Protein AF-A0A438FP33-F1 (afdb_monomer_lite)

Organism: Vitis vinifera (NCBI:txid29760)

Sequence (122 aa):
MEAGETANSDLLGILMESNFREIQEHQNNTKIGMSAKDVIDECKLFYLAGQETTSVLLLWTMVLLSQHTDWQARAREEVTMIFHEVLRLYPPVTVLTRMVSKDTQVGDMYFPAGVQSLCPPS

pLDDT: mean 79.12, std 14.33, range [34.12, 94.75]

Secondary structure (DSSP, 8-state):
------SS-SHHHHHHHHHHHHHHH-TT-TTSPPPHHHHHHHHHHHHHHHHHHHHHHHHHHHHHHHH-HHHHHHHHHHHHHHHHHHHHHS-S-S-EEEE--S-EEETTEEE-TTPEEEE---

Structure (mmCIF, N/CA/C/O backbone):
data_AF-A0A438FP33-F1
#
_entry.id   AF-A0A438FP33-F1
#
loop_
_atom_site.group_PDB
_atom_site.id
_atom_site.type_symbol
_atom_site.label_atom_id
_atom_site.label_alt_id
_atom_site.label_comp_id
_atom_site.label_asym_id
_atom_site.label_entity_id
_atom_site.label_seq_id
_atom_site.pdbx_PDB_ins_code
_atom_site.Cartn_x
_atom_site.Cartn_y
_atom_site.Cartn_z
_atom_site.occupancy
_atom_site.B_iso_or_equiv
_atom_site.auth_seq_id
_atom_site.auth_comp_id
_atom_site.auth_asym_id
_atom_site.auth_atom_id
_atom_site.pdbx_PDB_model_num
ATOM 1 N N . MET A 1 1 ? 19.440 -20.694 24.720 1.00 34.12 1 MET A N 1
ATOM 2 C CA . MET A 1 1 ? 18.659 -19.834 23.811 1.00 34.12 1 MET A CA 1
ATOM 3 C C . MET A 1 1 ? 17.308 -19.666 24.462 1.00 34.12 1 MET A C 1
ATOM 5 O O . MET A 1 1 ? 16.634 -20.662 24.687 1.00 34.12 1 MET A O 1
ATOM 9 N N . GLU A 1 2 ? 17.059 -18.453 24.939 1.00 36.34 2 GLU A N 1
ATOM 10 C CA . GLU A 1 2 ? 15.977 -18.094 25.854 1.00 36.34 2 GLU A CA 1
ATOM 11 C C . GLU A 1 2 ? 14.599 -18.247 25.213 1.00 36.34 2 GLU A C 1
ATOM 13 O O . GLU A 1 2 ? 14.405 -18.001 24.022 1.00 36.34 2 GLU A O 1
ATOM 18 N N . ALA A 1 3 ? 13.649 -18.689 26.031 1.00 36.62 3 ALA A N 1
ATOM 19 C CA . ALA A 1 3 ? 12.257 -18.821 25.664 1.00 36.62 3 ALA A CA 1
ATOM 20 C C . ALA A 1 3 ? 11.558 -17.458 25.785 1.00 36.62 3 ALA A C 1
ATOM 22 O O . ALA A 1 3 ? 11.384 -16.949 26.883 1.00 36.62 3 ALA A O 1
ATOM 23 N N . GLY A 1 4 ? 11.135 -16.913 24.643 1.00 44.38 4 GLY A N 1
ATOM 24 C CA . GLY A 1 4 ? 9.855 -16.216 24.484 1.00 44.38 4 GLY A CA 1
ATOM 25 C C . GLY A 1 4 ? 9.545 -15.017 25.387 1.00 44.38 4 GLY A C 1
ATOM 26 O O . GLY A 1 4 ? 8.551 -15.052 26.103 1.00 44.38 4 GLY A O 1
ATOM 27 N N . GLU A 1 5 ? 10.275 -13.911 25.250 1.00 47.97 5 GLU A N 1
ATOM 28 C CA . GLU A 1 5 ? 9.799 -12.582 25.664 1.00 47.97 5 GLU A CA 1
ATOM 29 C C . GLU A 1 5 ? 9.075 -11.894 24.495 1.00 47.97 5 GLU A C 1
ATOM 31 O O . GLU A 1 5 ? 9.677 -11.174 23.706 1.00 47.97 5 GLU A O 1
ATOM 36 N N . THR A 1 6 ? 7.771 -12.136 24.336 1.00 49.47 6 THR 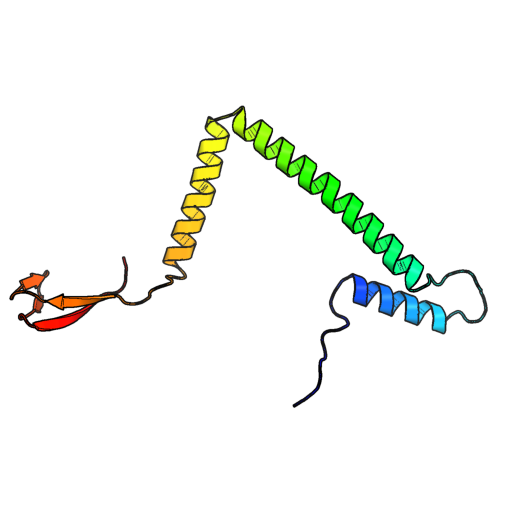A N 1
ATOM 37 C CA . THR A 1 6 ? 6.917 -11.355 23.404 1.00 49.47 6 THR A CA 1
ATOM 38 C C . THR A 1 6 ? 5.511 -11.080 23.948 1.00 49.47 6 THR A C 1
ATOM 40 O O . THR A 1 6 ? 4.620 -10.717 23.190 1.00 49.47 6 THR A O 1
ATOM 43 N N . ALA A 1 7 ? 5.276 -11.225 25.254 1.00 51.88 7 ALA A N 1
ATOM 44 C CA . ALA A 1 7 ? 3.908 -11.192 25.776 1.00 51.88 7 ALA A CA 1
ATOM 45 C C . ALA A 1 7 ? 3.358 -9.797 26.145 1.00 51.88 7 ALA A C 1
ATOM 47 O O . ALA A 1 7 ? 2.156 -9.693 26.340 1.00 51.88 7 ALA A O 1
ATOM 48 N N . ASN A 1 8 ? 4.178 -8.736 26.230 1.00 55.75 8 ASN A N 1
ATOM 49 C CA . ASN A 1 8 ? 3.781 -7.505 26.944 1.00 55.75 8 ASN A CA 1
ATOM 50 C C . ASN A 1 8 ? 4.105 -6.163 26.237 1.00 55.75 8 ASN A C 1
ATOM 52 O O . ASN A 1 8 ? 4.346 -5.169 26.919 1.00 55.75 8 ASN A O 1
ATOM 56 N N . SER A 1 9 ? 4.146 -6.084 24.900 1.00 63.34 9 SER A N 1
ATOM 57 C CA . SER A 1 9 ? 4.423 -4.803 24.204 1.00 63.34 9 SER A CA 1
ATOM 58 C C . SER A 1 9 ? 3.234 -4.177 23.474 1.00 63.34 9 SER A C 1
ATOM 60 O O . SER A 1 9 ? 3.328 -3.018 23.067 1.00 63.34 9 SER A O 1
ATOM 62 N N . ASP A 1 10 ? 2.126 -4.898 23.294 1.00 78.31 10 ASP A N 1
ATOM 63 C CA . ASP A 1 10 ? 0.927 -4.329 22.684 1.00 78.31 10 ASP A CA 1
ATOM 64 C C . ASP A 1 10 ? 0.050 -3.600 23.717 1.00 78.31 10 ASP A C 1
ATOM 66 O O . ASP A 1 10 ? 0.205 -3.740 24.934 1.00 78.31 10 ASP A O 1
ATOM 70 N N . LEU A 1 11 ? -0.860 -2.758 23.219 1.00 72.38 11 LEU A N 1
ATOM 71 C CA . LEU A 1 11 ? -1.725 -1.919 24.053 1.00 72.38 11 LEU A CA 1
ATOM 72 C C . LEU A 1 11 ? -2.535 -2.752 25.058 1.00 72.38 11 LEU A C 1
ATOM 74 O O . LEU A 1 11 ? -2.789 -2.293 26.168 1.00 72.38 11 LEU A O 1
ATOM 78 N N . LEU A 1 12 ? -2.912 -3.974 24.674 1.00 72.00 12 LEU A N 1
ATOM 79 C CA . LEU A 1 12 ? -3.662 -4.895 25.514 1.00 72.00 12 LEU A CA 1
ATOM 80 C C . LEU A 1 12 ? -2.792 -5.475 26.632 1.00 72.00 12 LEU A C 1
ATOM 82 O O . LEU A 1 12 ? -3.227 -5.491 27.780 1.00 72.00 12 LEU A O 1
ATOM 86 N N . GLY A 1 13 ? -1.559 -5.877 26.324 1.00 71.94 13 GLY A N 1
ATOM 87 C CA . GLY A 1 13 ? -0.571 -6.321 27.302 1.00 71.94 13 GLY A CA 1
ATOM 88 C C . GLY A 1 13 ? -0.264 -5.234 28.330 1.00 71.94 13 GLY A C 1
ATOM 89 O O . GLY A 1 13 ? -0.261 -5.508 29.527 1.00 71.94 13 GLY A O 1
ATOM 90 N N . ILE A 1 14 ? -0.122 -3.979 27.887 1.00 80.00 14 ILE A N 1
ATOM 91 C CA . ILE A 1 14 ? 0.058 -2.824 28.783 1.00 80.00 14 ILE A CA 1
ATOM 92 C C . ILE A 1 14 ? -1.181 -2.620 29.671 1.00 80.00 14 ILE A C 1
ATOM 94 O O . ILE A 1 14 ? -1.041 -2.419 30.876 1.00 80.00 14 ILE A O 1
ATOM 98 N N . LEU A 1 15 ? -2.391 -2.706 29.107 1.00 74.00 15 LEU A N 1
ATOM 99 C CA . LEU A 1 15 ? -3.640 -2.520 29.855 1.00 74.00 15 LEU A CA 1
ATOM 100 C C . LEU A 1 15 ? -3.859 -3.629 30.898 1.00 74.00 15 LEU A C 1
ATOM 102 O O . LEU A 1 15 ? -4.274 -3.349 32.022 1.00 74.00 15 LEU A O 1
ATOM 106 N N . MET A 1 16 ? -3.552 -4.881 30.543 1.00 72.50 16 MET A N 1
ATOM 107 C CA . MET A 1 16 ? -3.617 -6.029 31.449 1.00 72.50 16 MET A CA 1
ATOM 108 C C . MET A 1 16 ? -2.600 -5.910 32.582 1.00 72.50 16 MET A C 1
ATOM 110 O O . MET A 1 16 ? -2.966 -6.127 33.733 1.00 72.50 16 MET A O 1
ATOM 114 N N . GLU A 1 17 ? -1.362 -5.522 32.276 1.00 77.88 17 GLU A N 1
ATOM 115 C CA . GLU A 1 17 ? -0.302 -5.323 33.268 1.00 77.88 17 GLU A CA 1
ATOM 116 C C . GLU A 1 17 ? -0.656 -4.193 34.249 1.00 77.88 17 GLU A C 1
ATOM 118 O O . GLU A 1 17 ? -0.554 -4.364 35.464 1.00 77.88 17 GLU A O 1
ATOM 123 N N . SER A 1 18 ? -1.147 -3.055 33.747 1.00 70.38 18 SER A N 1
ATOM 124 C CA . SER A 1 18 ? -1.607 -1.940 34.585 1.00 70.38 18 SER A CA 1
ATOM 125 C C . SER A 1 18 ? -2.768 -2.339 35.498 1.00 70.38 18 SER A C 1
ATOM 127 O O . SER A 1 18 ? -2.726 -2.056 36.693 1.00 70.38 18 SER A O 1
ATOM 129 N N . ASN A 1 19 ? -3.760 -3.054 34.967 1.00 70.94 19 ASN A N 1
ATOM 130 C CA . ASN A 1 19 ? -4.922 -3.514 35.725 1.00 70.94 19 ASN A CA 1
ATOM 131 C C . ASN A 1 19 ? -4.532 -4.575 36.781 1.00 70.94 19 ASN A C 1
ATOM 133 O O . ASN A 1 19 ? -5.028 -4.556 37.906 1.00 70.94 19 ASN A O 1
ATOM 137 N N . PHE A 1 20 ? -3.570 -5.459 36.477 1.00 71.38 20 PHE A N 1
ATOM 138 C CA . PHE A 1 20 ? -3.051 -6.442 37.439 1.00 71.38 20 PHE A CA 1
ATOM 139 C C . PHE A 1 20 ? -2.283 -5.780 38.594 1.00 71.38 20 PHE A C 1
ATOM 141 O O . PHE A 1 20 ? -2.423 -6.194 39.749 1.00 71.38 20 PHE A O 1
ATOM 148 N N . ARG A 1 21 ? -1.507 -4.726 38.302 1.00 68.44 21 ARG A N 1
ATOM 149 C CA . ARG A 1 21 ? -0.801 -3.917 39.312 1.00 68.44 21 ARG A CA 1
ATOM 150 C C . ARG A 1 21 ? -1.774 -3.142 40.205 1.00 68.44 21 ARG A C 1
ATOM 152 O O . ARG A 1 21 ? -1.597 -3.129 41.421 1.00 68.44 21 ARG A O 1
ATOM 159 N N . GLU A 1 22 ? -2.845 -2.594 39.634 1.00 70.12 22 GLU A N 1
ATOM 160 C CA . GLU A 1 22 ? -3.881 -1.851 40.366 1.00 70.12 22 GLU A CA 1
ATOM 161 C C . GLU A 1 22 ? -4.686 -2.749 41.332 1.00 70.12 22 GLU A C 1
ATOM 163 O O . GLU A 1 22 ? -5.020 -2.337 42.446 1.00 70.12 22 GLU A O 1
ATOM 168 N N . ILE A 1 23 ? -4.912 -4.020 40.967 1.00 66.06 23 ILE A N 1
ATOM 169 C CA . ILE A 1 23 ? -5.543 -5.032 41.837 1.00 66.06 23 ILE A CA 1
ATOM 170 C C . ILE A 1 23 ? -4.660 -5.393 43.047 1.00 66.06 23 ILE A C 1
ATOM 172 O O . ILE A 1 23 ? -5.189 -5.672 44.126 1.00 66.06 23 ILE A O 1
ATOM 176 N N . GLN A 1 24 ? -3.329 -5.391 42.901 1.00 63.50 24 GLN A N 1
ATOM 177 C CA . GLN A 1 24 ? -2.409 -5.708 44.004 1.00 63.50 24 GLN A CA 1
ATOM 178 C C . GLN A 1 24 ? -2.251 -4.560 45.011 1.00 63.50 24 GLN A C 1
ATOM 180 O O . GLN A 1 24 ? -2.119 -4.823 46.207 1.00 63.50 24 GLN A O 1
ATOM 185 N N . GLU A 1 25 ? -2.288 -3.303 44.561 1.00 64.25 25 GLU A N 1
ATOM 186 C CA . GLU A 1 25 ? -2.073 -2.129 45.424 1.00 64.25 25 GLU A CA 1
ATOM 187 C C . GLU A 1 25 ? -3.307 -1.750 46.272 1.00 64.25 25 GLU A C 1
ATOM 189 O O . GLU A 1 25 ? -3.162 -1.169 47.350 1.00 64.25 25 GLU A O 1
ATOM 194 N N . HIS A 1 26 ? -4.522 -2.139 45.864 1.00 59.59 26 HIS A N 1
ATOM 195 C CA . HIS A 1 26 ? -5.775 -1.763 46.534 1.00 59.59 26 HIS A CA 1
ATOM 196 C C . HIS A 1 26 ? -6.533 -2.948 47.166 1.00 59.59 26 HIS A C 1
ATOM 198 O O . HIS A 1 26 ? -7.705 -3.186 46.882 1.00 59.59 26 HIS A O 1
ATOM 204 N N . GLN A 1 27 ? -5.918 -3.650 48.124 1.00 56.25 27 GLN A N 1
ATOM 205 C CA . GLN A 1 27 ? -6.567 -4.747 48.874 1.00 56.25 27 GLN A CA 1
ATOM 206 C C . GLN A 1 27 ? -7.789 -4.337 49.739 1.00 56.25 27 GLN A C 1
ATOM 208 O O . GLN A 1 27 ? -8.479 -5.216 50.248 1.00 56.25 27 GLN A O 1
ATOM 213 N N . ASN A 1 28 ? -8.103 -3.039 49.894 1.00 54.62 28 ASN A N 1
ATOM 214 C CA . ASN A 1 28 ? -9.156 -2.546 50.806 1.00 54.62 28 ASN A CA 1
ATOM 215 C C . ASN A 1 28 ? -10.329 -1.782 50.155 1.00 54.62 28 ASN A C 1
ATOM 217 O O . ASN A 1 28 ? -11.186 -1.283 50.879 1.00 54.62 28 ASN A O 1
ATOM 221 N N . ASN A 1 29 ? -10.424 -1.702 48.823 1.00 54.44 29 ASN A N 1
ATOM 222 C C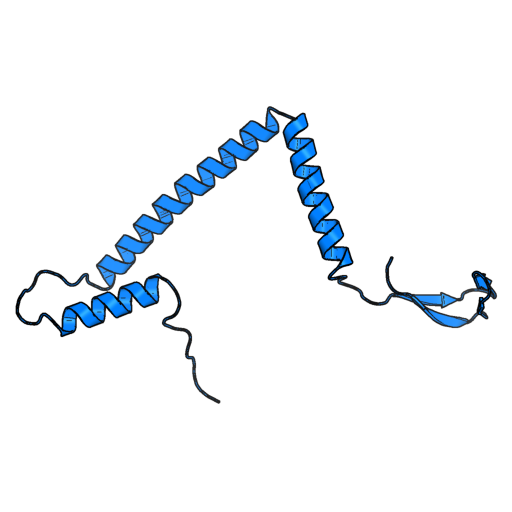A . ASN A 1 29 ? -11.621 -1.177 48.148 1.00 54.44 29 ASN A CA 1
ATOM 223 C C . ASN A 1 29 ? -11.983 -2.092 46.974 1.00 54.44 29 ASN A C 1
ATOM 225 O O . ASN A 1 29 ? -11.420 -2.004 45.888 1.00 54.44 29 ASN A O 1
ATOM 229 N N . THR A 1 30 ? -12.933 -2.992 47.212 1.00 52.16 30 THR A N 1
ATOM 230 C CA . THR A 1 30 ? -13.342 -4.126 46.364 1.00 52.16 30 THR A CA 1
ATOM 231 C C . THR A 1 30 ? -14.040 -3.747 45.046 1.00 52.16 30 THR A C 1
ATOM 233 O O . THR A 1 30 ? -14.945 -4.453 44.606 1.00 52.16 30 THR A O 1
ATOM 236 N N . LYS A 1 31 ? -13.677 -2.632 44.396 1.00 54.97 31 LYS A N 1
ATOM 237 C CA . LYS A 1 31 ? -14.475 -2.093 43.282 1.00 54.97 31 LYS A CA 1
ATOM 238 C C . LYS A 1 31 ? -13.724 -1.475 42.098 1.00 54.97 31 LYS A C 1
ATOM 240 O O . LYS A 1 31 ? -14.364 -0.748 41.347 1.00 54.97 31 LYS A O 1
ATOM 245 N N . ILE A 1 32 ? -12.420 -1.713 41.927 1.00 58.62 32 ILE A N 1
ATOM 246 C CA . ILE A 1 32 ? -11.647 -0.993 40.890 1.00 58.62 32 ILE A CA 1
ATOM 247 C C . ILE A 1 32 ? -10.995 -1.902 39.826 1.00 58.62 32 ILE A C 1
ATOM 249 O O . ILE A 1 32 ? -10.887 -1.479 38.684 1.00 58.62 32 ILE A O 1
ATOM 253 N N . GLY A 1 33 ? -10.655 -3.163 40.116 1.00 58.91 33 GLY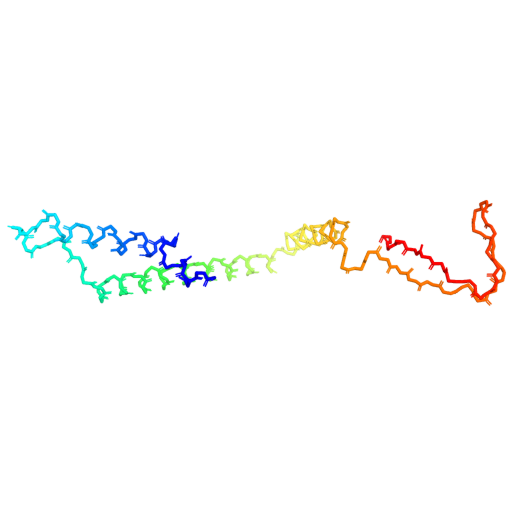 A N 1
ATOM 254 C CA . GLY A 1 33 ? -10.033 -4.044 39.113 1.00 58.91 33 GLY A CA 1
ATOM 255 C C . GLY A 1 33 ? -11.024 -4.712 38.152 1.00 58.91 33 GLY 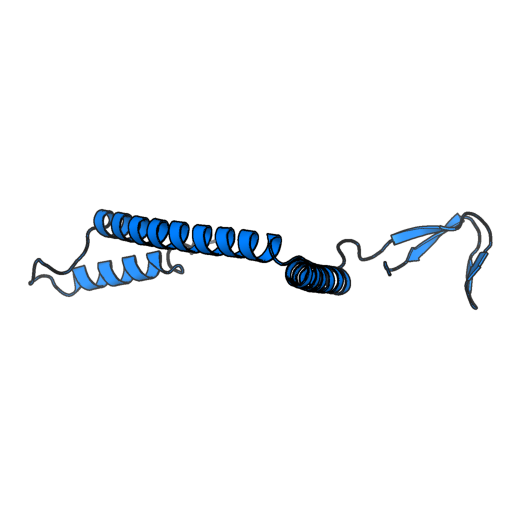A C 1
ATOM 256 O O . GLY A 1 33 ? -11.972 -5.353 38.608 1.00 58.91 33 GLY A O 1
ATOM 257 N N . MET A 1 34 ? -10.783 -4.621 36.838 1.00 64.50 34 MET A N 1
ATOM 258 C CA . MET A 1 34 ? -11.534 -5.380 35.820 1.00 64.50 34 MET A CA 1
ATOM 259 C C . MET A 1 34 ? -11.007 -6.820 35.733 1.00 64.50 34 MET A C 1
ATOM 261 O O . MET A 1 34 ? -9.794 -7.034 35.684 1.00 64.50 34 MET A O 1
ATOM 265 N N . SER A 1 35 ? -11.896 -7.816 35.669 1.00 72.12 35 SER A N 1
ATOM 266 C CA . SER A 1 35 ? -11.509 -9.216 35.441 1.00 72.12 35 SER A CA 1
ATOM 267 C C . SER A 1 35 ? -10.865 -9.384 34.062 1.00 72.12 35 SER A C 1
ATOM 269 O O . SER A 1 35 ? -11.200 -8.666 33.125 1.00 72.12 35 SER A O 1
ATOM 271 N N . ALA A 1 36 ? -10.009 -10.396 33.881 1.00 72.81 36 ALA A N 1
ATOM 272 C CA . ALA A 1 36 ? -9.460 -10.737 32.563 1.00 72.81 36 ALA A CA 1
ATOM 273 C C . ALA A 1 36 ? -10.559 -10.936 31.500 1.00 72.81 36 ALA A C 1
ATOM 275 O O . ALA A 1 36 ? -10.361 -10.631 30.327 1.00 72.81 36 ALA A O 1
ATOM 276 N N . LYS A 1 37 ? -11.743 -11.407 31.913 1.00 73.12 37 LYS A N 1
ATOM 277 C CA . LYS A 1 37 ? -12.905 -11.534 31.029 1.00 73.12 37 LYS A CA 1
ATOM 278 C C . LYS A 1 37 ? -13.496 -10.177 30.631 1.00 73.12 37 LYS A C 1
ATOM 280 O O . LYS A 1 37 ? -13.818 -9.999 29.463 1.00 73.12 37 LYS A O 1
ATOM 285 N N . ASP A 1 38 ? -13.570 -9.237 31.570 1.00 77.00 38 ASP A N 1
ATOM 286 C CA . ASP A 1 38 ? 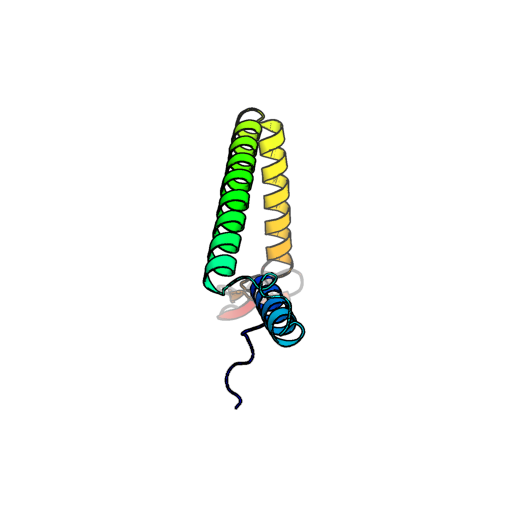-14.061 -7.878 31.318 1.00 77.00 38 ASP A CA 1
ATOM 287 C C . ASP A 1 38 ? -13.110 -7.136 30.366 1.00 77.00 38 ASP A C 1
ATOM 289 O O . ASP A 1 38 ? -13.559 -6.511 29.413 1.00 77.00 38 ASP A O 1
ATOM 293 N N . VAL A 1 39 ? -11.790 -7.301 30.539 1.00 73.81 39 VAL A N 1
ATOM 294 C CA . VAL A 1 39 ? -10.783 -6.737 29.620 1.00 73.81 39 VAL A CA 1
ATOM 295 C C . VAL A 1 39 ? -10.938 -7.297 28.203 1.00 73.81 39 VAL A C 1
ATOM 297 O O . VAL A 1 39 ? -10.902 -6.547 27.230 1.00 73.81 39 VAL A O 1
ATOM 300 N N . ILE A 1 40 ? -11.145 -8.611 28.066 1.00 79.38 40 ILE A N 1
ATOM 301 C CA . ILE A 1 40 ? -11.384 -9.240 26.758 1.00 79.38 40 ILE A CA 1
ATOM 302 C C . ILE A 1 40 ? -12.646 -8.670 26.098 1.00 79.38 40 ILE A C 1
ATOM 304 O O . ILE A 1 40 ? -12.657 -8.449 24.885 1.00 79.38 40 ILE A O 1
ATOM 308 N N . ASP A 1 41 ? -13.709 -8.453 26.867 1.00 77.56 41 ASP A N 1
ATOM 309 C CA . ASP A 1 41 ? -14.975 -7.959 26.333 1.00 77.56 41 ASP A CA 1
ATOM 310 C C . ASP A 1 41 ? -14.904 -6.464 25.960 1.00 77.56 41 ASP A C 1
ATOM 312 O O . ASP A 1 41 ? -15.400 -6.091 24.895 1.00 77.56 41 ASP A O 1
ATOM 316 N N . GLU A 1 42 ? -14.172 -5.642 26.718 1.00 73.94 42 GLU A N 1
ATOM 317 C CA . GLU A 1 42 ? -13.828 -4.263 26.335 1.00 73.94 42 GLU A CA 1
ATOM 318 C C . GLU A 1 42 ? -12.996 -4.222 25.041 1.00 73.94 42 GLU A C 1
ATOM 320 O O . GLU A 1 42 ? -13.297 -3.468 24.114 1.00 73.94 42 GLU A O 1
ATOM 325 N N . CYS A 1 43 ? -11.993 -5.094 24.892 1.00 75.56 43 CYS A N 1
ATOM 326 C CA . CYS A 1 43 ? -11.204 -5.163 23.658 1.00 75.56 43 CYS A CA 1
ATOM 327 C C . CYS A 1 43 ? -12.024 -5.574 22.435 1.00 75.56 43 CYS A C 1
ATOM 329 O O . CYS A 1 43 ? -11.814 -5.031 21.349 1.00 75.56 43 CYS A O 1
ATOM 331 N N . LYS A 1 44 ? -12.977 -6.500 22.588 1.00 73.94 44 LYS A N 1
ATOM 332 C CA . LYS A 1 44 ? -13.913 -6.842 21.507 1.00 73.94 44 LYS A CA 1
ATOM 333 C C . LYS A 1 44 ? -14.781 -5.650 21.128 1.00 73.94 44 LYS A C 1
ATOM 335 O O . LYS A 1 44 ? -15.007 -5.435 19.940 1.00 73.94 44 LYS A O 1
ATOM 340 N N . LEU A 1 45 ? -15.246 -4.879 22.110 1.00 79.44 45 LEU A N 1
ATOM 341 C CA . LEU A 1 45 ? -16.044 -3.682 21.869 1.00 79.44 45 LEU A CA 1
ATOM 342 C C . LEU A 1 45 ? -15.246 -2.637 21.077 1.00 79.44 45 LEU A C 1
ATOM 344 O O . LEU A 1 45 ? -15.746 -2.133 20.073 1.00 79.44 45 LEU A O 1
ATOM 348 N N . PHE A 1 46 ? -13.991 -2.376 21.456 1.00 74.50 46 PHE A N 1
ATOM 349 C CA . PHE A 1 46 ? -13.093 -1.484 20.712 1.00 74.50 46 PHE A CA 1
ATOM 350 C C . PHE A 1 46 ? -12.784 -1.988 19.300 1.00 74.50 46 PHE A C 1
ATOM 352 O O . PHE A 1 46 ? -12.815 -1.204 18.352 1.00 74.50 46 PHE A O 1
ATOM 359 N N . TYR A 1 47 ? -12.512 -3.285 19.142 1.00 73.06 47 TYR A N 1
ATOM 360 C CA . TYR A 1 47 ? -12.263 -3.894 17.836 1.00 73.06 47 TYR A CA 1
ATOM 361 C C . TYR A 1 47 ? -13.475 -3.751 16.910 1.00 73.06 47 TYR A C 1
ATOM 363 O O . TYR A 1 47 ? -13.327 -3.284 15.784 1.00 73.06 47 TYR A O 1
ATOM 371 N N . LEU A 1 48 ? -14.679 -4.072 17.394 1.00 70.25 48 LEU A N 1
ATOM 372 C CA . LEU A 1 48 ? -15.918 -3.942 16.624 1.00 70.25 48 LEU A CA 1
ATOM 373 C C . LEU A 1 48 ? -16.230 -2.476 16.300 1.00 70.25 48 LEU A C 1
ATOM 375 O O . LEU A 1 48 ? -16.526 -2.148 15.154 1.00 70.25 48 LEU A O 1
ATOM 379 N N . ALA A 1 49 ? -16.096 -1.573 17.275 1.00 73.75 49 ALA A N 1
ATOM 380 C CA . ALA A 1 49 ? -16.313 -0.144 17.063 1.00 73.75 49 ALA A CA 1
ATOM 381 C C . ALA A 1 49 ? -15.333 0.448 16.031 1.00 73.75 49 ALA A C 1
ATOM 383 O O . ALA A 1 49 ? -15.729 1.243 15.174 1.00 73.75 49 ALA A O 1
ATOM 384 N N . GLY A 1 50 ? -14.060 0.043 16.076 1.00 71.12 50 GLY A N 1
ATOM 385 C CA . GLY A 1 50 ? -13.035 0.481 15.127 1.00 71.12 50 GLY A CA 1
ATOM 386 C C . GLY A 1 50 ? -13.185 -0.147 13.740 1.00 71.12 50 GLY A C 1
ATOM 387 O O . GLY A 1 50 ? -12.990 0.532 12.729 1.00 71.12 50 GLY A O 1
ATOM 388 N N . GLN A 1 51 ? -13.565 -1.424 13.670 1.00 71.94 51 GLN A N 1
ATOM 389 C CA . GLN A 1 51 ? -13.722 -2.152 12.413 1.00 71.94 51 GLN A CA 1
ATOM 390 C C . GLN A 1 51 ? -14.910 -1.628 11.607 1.00 71.94 51 GLN A C 1
ATOM 392 O O . GLN A 1 51 ? -14.755 -1.355 10.414 1.00 71.94 51 GLN A O 1
ATOM 397 N N . GLU A 1 52 ? -16.070 -1.457 12.242 1.00 75.38 52 GLU A N 1
ATOM 398 C CA . GLU A 1 52 ? -17.282 -0.988 11.564 1.00 75.38 52 GLU A CA 1
ATOM 399 C C . GLU A 1 52 ? -17.091 0.436 11.025 1.00 75.38 52 GLU A C 1
ATOM 401 O O . GLU A 1 52 ? -17.387 0.714 9.864 1.00 75.38 52 GLU A O 1
ATOM 406 N N . THR A 1 53 ? -16.486 1.335 11.808 1.00 81.94 53 THR A N 1
ATOM 407 C CA . THR A 1 53 ? -16.255 2.727 11.381 1.00 81.94 53 THR A CA 1
ATOM 408 C C . THR A 1 53 ? -15.187 2.851 10.291 1.00 81.94 53 THR A C 1
ATOM 410 O O . THR A 1 53 ? -15.403 3.567 9.310 1.00 81.94 53 THR A O 1
ATOM 413 N N . THR A 1 54 ? -14.071 2.122 10.398 1.00 88.31 54 THR A N 1
ATOM 414 C CA . THR A 1 54 ? -13.001 2.143 9.382 1.00 88.31 54 THR A CA 1
ATOM 415 C C . THR A 1 54 ? -13.476 1.531 8.065 1.00 88.31 54 THR A C 1
ATOM 417 O O . THR A 1 54 ? -13.226 2.090 6.996 1.00 88.31 54 THR A O 1
ATOM 420 N N . SER A 1 55 ? -14.208 0.414 8.127 1.00 81.94 55 SER A N 1
ATOM 421 C CA . SER A 1 55 ? -14.735 -0.259 6.934 1.00 81.94 55 SER A CA 1
ATOM 422 C C . SER A 1 55 ? -15.771 0.606 6.222 1.00 81.94 55 SER A C 1
ATOM 424 O O . SER A 1 55 ? -15.706 0.761 5.003 1.00 81.94 55 SER A O 1
ATOM 426 N N . VAL A 1 56 ? -16.684 1.230 6.975 1.00 85.19 56 VAL A N 1
ATOM 427 C CA . VAL A 1 56 ? -17.678 2.162 6.428 1.00 85.19 56 VAL A CA 1
ATOM 428 C C . VAL A 1 56 ? -17.002 3.390 5.812 1.00 85.19 56 VAL A C 1
ATOM 430 O O . VAL A 1 56 ? -17.367 3.784 4.705 1.00 85.19 56 VAL A O 1
ATOM 433 N N . LEU A 1 57 ? -15.982 3.965 6.457 1.00 88.06 57 LEU A N 1
ATOM 434 C CA . LEU A 1 57 ? -15.228 5.095 5.906 1.00 88.06 57 LEU A CA 1
ATOM 435 C C . LEU A 1 57 ? -14.539 4.730 4.584 1.00 88.06 57 LEU A C 1
ATOM 437 O O . LEU A 1 57 ? -14.649 5.476 3.610 1.00 88.06 57 LEU A O 1
ATOM 441 N N . LEU A 1 58 ? -13.852 3.585 4.529 1.00 88.75 58 LEU A N 1
ATOM 442 C CA . LEU A 1 58 ? -13.187 3.109 3.313 1.00 88.75 58 LEU A CA 1
ATOM 443 C C . LEU A 1 58 ? -14.191 2.807 2.198 1.00 88.75 58 LEU A C 1
ATOM 445 O O . LEU A 1 58 ? -13.945 3.163 1.046 1.00 88.75 58 LEU A O 1
ATOM 449 N N . LEU A 1 59 ? -15.339 2.213 2.533 1.00 90.06 59 LEU A N 1
ATOM 450 C CA . LEU A 1 59 ? -16.413 1.958 1.578 1.00 90.06 59 LEU A CA 1
ATOM 451 C C . LEU A 1 59 ? -16.938 3.266 0.981 1.00 90.06 59 LEU A C 1
ATOM 453 O O . LEU A 1 59 ? -16.981 3.403 -0.240 1.00 90.06 59 LEU A O 1
ATOM 457 N N . TRP A 1 60 ? -17.280 4.251 1.814 1.00 90.31 60 TRP A N 1
ATOM 458 C CA . TRP A 1 60 ? -17.733 5.558 1.335 1.00 90.31 60 TRP A CA 1
ATOM 459 C C . TRP A 1 60 ? -16.650 6.302 0.556 1.00 90.31 60 TRP A C 1
ATOM 461 O O . TRP A 1 60 ? -16.961 6.937 -0.446 1.00 90.31 60 TRP A O 1
ATOM 471 N N . THR A 1 61 ? -15.382 6.176 0.951 1.00 91.38 61 THR A N 1
ATOM 472 C CA . THR A 1 61 ? -14.242 6.738 0.212 1.00 91.38 61 THR A CA 1
ATOM 473 C C . THR A 1 61 ? -14.153 6.129 -1.187 1.00 91.38 61 THR A C 1
ATOM 475 O O . THR A 1 61 ? -14.053 6.861 -2.168 1.00 91.38 61 THR A O 1
ATOM 478 N N . MET A 1 62 ? -14.269 4.804 -1.310 1.00 88.12 62 MET A N 1
ATOM 479 C CA . MET A 1 62 ? -14.290 4.113 -2.603 1.00 88.12 62 MET A CA 1
ATOM 480 C C . MET A 1 62 ? -15.509 4.503 -3.446 1.00 88.12 62 MET A C 1
ATOM 482 O O . MET A 1 62 ? -15.373 4.731 -4.648 1.00 88.12 62 MET A O 1
ATOM 486 N N . VAL A 1 63 ? -16.685 4.641 -2.827 1.00 91.06 63 VAL A N 1
ATOM 487 C CA . VAL A 1 63 ? -17.907 5.103 -3.500 1.00 91.06 63 VAL A CA 1
ATOM 488 C C . VAL A 1 63 ? -17.741 6.536 -4.016 1.00 91.06 63 VAL A C 1
ATOM 490 O O . VAL A 1 63 ? -18.042 6.791 -5.181 1.00 91.06 63 VAL A O 1
ATOM 493 N N . LEU A 1 64 ? -17.214 7.459 -3.209 1.00 88.38 64 LEU A N 1
ATOM 494 C CA . LEU A 1 64 ? -16.963 8.847 -3.616 1.00 88.38 64 LEU A CA 1
ATOM 495 C C . LEU A 1 64 ? -15.911 8.936 -4.727 1.00 88.38 64 LEU A C 1
ATOM 497 O O . LEU A 1 64 ? -16.122 9.646 -5.707 1.00 88.38 64 LEU A O 1
ATOM 501 N N . LEU A 1 65 ? -14.823 8.166 -4.636 1.00 88.69 65 LEU A N 1
ATOM 502 C CA . LEU A 1 65 ? -13.830 8.075 -5.709 1.00 88.69 65 LEU A CA 1
ATOM 503 C C . LEU A 1 65 ? -14.454 7.531 -7.001 1.00 88.69 65 LEU A C 1
ATOM 505 O O . LEU A 1 65 ? -14.189 8.067 -8.069 1.00 88.69 65 LEU A O 1
ATOM 509 N N . SER A 1 66 ? -15.332 6.526 -6.921 1.00 86.69 66 SER A N 1
ATOM 510 C CA . SER A 1 66 ? -16.004 5.968 -8.106 1.00 86.69 66 SER A CA 1
ATOM 511 C C . SER A 1 66 ? -16.951 6.954 -8.803 1.00 86.69 66 SER A C 1
ATOM 513 O O . SER A 1 66 ? -17.154 6.856 -10.010 1.00 86.69 66 SER A O 1
ATOM 515 N N . GLN A 1 67 ? -17.508 7.918 -8.065 1.00 87.62 67 GLN A N 1
ATOM 516 C CA . GLN A 1 67 ? -18.365 8.972 -8.616 1.00 87.62 67 GLN A CA 1
ATOM 517 C C . GLN A 1 67 ? -17.559 10.149 -9.187 1.00 87.62 67 GLN A C 1
ATOM 519 O O . GLN A 1 67 ? -18.083 10.932 -9.978 1.00 87.62 67 GLN A O 1
ATOM 524 N N . HIS A 1 68 ? -16.281 10.261 -8.819 1.00 91.12 68 HIS A N 1
ATOM 525 C CA . HIS A 1 68 ? -15.381 11.325 -9.244 1.00 91.12 68 HIS A CA 1
ATOM 526 C C . HIS A 1 68 ? -14.131 10.750 -9.920 1.00 91.12 68 HIS A C 1
ATOM 528 O O . HIS A 1 68 ? -13.045 10.699 -9.338 1.00 91.12 68 HIS A O 1
ATOM 534 N N . THR A 1 69 ? -14.280 10.361 -11.187 1.00 87.06 69 THR A N 1
ATOM 535 C CA . THR A 1 69 ? -13.229 9.723 -11.998 1.00 87.06 69 THR A CA 1
ATOM 536 C C . THR A 1 69 ? -11.917 10.507 -12.068 1.00 87.06 69 THR A C 1
ATOM 538 O O . THR A 1 69 ? -10.859 9.885 -12.102 1.00 87.06 69 THR A O 1
ATOM 541 N N . ASP A 1 70 ? -11.948 11.842 -12.013 1.00 90.50 70 ASP A N 1
ATOM 542 C CA . ASP A 1 70 ? -10.726 12.663 -12.009 1.00 90.50 70 ASP A CA 1
ATOM 543 C C . ASP A 1 70 ? -9.902 12.454 -10.729 1.00 90.50 70 ASP A C 1
ATOM 545 O O . ASP A 1 70 ? -8.685 12.275 -10.771 1.00 90.50 70 ASP A O 1
ATOM 549 N N . TRP A 1 71 ? -10.566 12.418 -9.571 1.00 90.56 71 TRP A N 1
ATOM 550 C CA . TRP A 1 71 ? -9.913 12.161 -8.285 1.00 90.56 71 TRP A CA 1
ATOM 551 C C . TRP A 1 71 ? -9.465 10.706 -8.161 1.00 90.56 71 TRP A C 1
ATOM 553 O O . TRP A 1 71 ? -8.391 10.437 -7.625 1.00 90.56 71 TRP A O 1
ATOM 563 N N . GLN A 1 72 ? -10.238 9.770 -8.714 1.00 90.56 72 GLN A N 1
ATOM 564 C CA . GLN A 1 72 ? -9.840 8.368 -8.806 1.00 90.56 72 GLN A CA 1
ATOM 565 C C . GLN A 1 72 ? -8.579 8.176 -9.659 1.00 90.56 72 GLN A C 1
ATOM 567 O O . GLN A 1 72 ? -7.700 7.401 -9.276 1.00 90.56 72 GLN A O 1
ATOM 572 N N . ALA A 1 73 ? -8.479 8.871 -10.796 1.00 91.81 73 ALA A N 1
ATOM 573 C CA . ALA A 1 73 ? -7.305 8.823 -11.662 1.00 91.81 73 ALA A CA 1
ATOM 574 C C . ALA A 1 73 ? -6.063 9.347 -10.931 1.00 91.81 73 ALA A C 1
ATOM 576 O O . ALA A 1 73 ? -5.055 8.647 -10.868 1.00 91.81 73 ALA A O 1
ATOM 577 N N . ARG A 1 74 ? -6.173 10.505 -10.269 1.00 91.25 74 ARG A N 1
ATOM 578 C CA . ARG A 1 74 ? -5.078 11.086 -9.476 1.00 91.25 74 ARG A CA 1
ATOM 579 C C . ARG A 1 74 ? -4.625 10.179 -8.332 1.00 91.25 74 ARG A C 1
ATOM 581 O O . ARG A 1 74 ? -3.433 9.943 -8.174 1.00 91.25 74 ARG A O 1
ATOM 588 N N . ALA A 1 75 ? -5.563 9.613 -7.572 1.00 90.31 75 ALA A N 1
ATOM 589 C CA . ALA A 1 75 ? -5.234 8.681 -6.492 1.00 90.31 75 ALA A CA 1
ATOM 590 C C . ALA A 1 75 ? -4.525 7.419 -7.021 1.00 90.31 75 ALA A C 1
ATOM 592 O O . ALA A 1 75 ? -3.577 6.924 -6.411 1.00 90.31 75 ALA A O 1
ATOM 593 N N . ARG A 1 76 ? -4.950 6.901 -8.183 1.00 92.25 76 ARG A N 1
ATOM 594 C CA . ARG A 1 76 ? -4.288 5.768 -8.844 1.00 92.25 76 ARG A CA 1
ATOM 595 C C . ARG A 1 76 ? -2.875 6.125 -9.297 1.00 92.25 76 ARG A C 1
ATOM 597 O O . ARG A 1 76 ? -1.977 5.297 -9.140 1.00 92.25 76 ARG A O 1
ATOM 604 N N . GLU A 1 77 ? -2.676 7.313 -9.857 1.00 94.75 77 GLU A N 1
ATOM 605 C CA . GLU A 1 77 ? -1.355 7.801 -10.260 1.00 94.75 77 GLU A CA 1
ATOM 606 C C . GLU A 1 77 ? -0.412 7.893 -9.061 1.00 94.75 77 GLU A C 1
ATOM 608 O O . GLU A 1 77 ? 0.691 7.358 -9.131 1.00 94.75 77 GLU A O 1
ATOM 613 N N . GLU A 1 78 ? -0.853 8.465 -7.939 1.00 93.31 78 GLU A N 1
ATOM 614 C CA . GLU A 1 78 ? -0.046 8.558 -6.714 1.00 93.31 78 GLU A CA 1
ATOM 615 C C . GLU A 1 78 ? 0.409 7.184 -6.209 1.00 93.31 78 GLU A C 1
ATOM 617 O O . GLU A 1 78 ? 1.602 6.964 -5.988 1.00 93.31 78 GLU A O 1
ATOM 622 N N . VAL A 1 79 ? -0.515 6.225 -6.102 1.00 93.62 79 VAL A N 1
ATOM 623 C CA . VAL A 1 79 ? -0.186 4.853 -5.680 1.00 93.62 79 VAL A CA 1
ATOM 624 C C . VAL A 1 79 ? 0.782 4.188 -6.660 1.00 93.62 79 VAL A C 1
ATOM 626 O O . VAL A 1 79 ? 1.720 3.509 -6.244 1.00 93.62 79 VAL A O 1
ATOM 629 N N . THR A 1 80 ? 0.584 4.401 -7.961 1.00 94.00 80 THR A N 1
ATOM 630 C CA . THR A 1 80 ? 1.447 3.839 -9.009 1.00 94.00 80 THR A CA 1
ATOM 631 C C . THR A 1 80 ? 2.854 4.435 -8.941 1.00 94.00 80 THR A C 1
ATOM 633 O O . THR A 1 80 ? 3.832 3.693 -9.005 1.00 94.00 80 THR A O 1
ATOM 636 N N . MET A 1 81 ? 2.976 5.750 -8.736 1.00 94.69 81 MET A N 1
ATOM 637 C CA . MET A 1 81 ? 4.265 6.424 -8.556 1.00 94.69 81 MET A CA 1
ATOM 638 C C . MET A 1 81 ? 5.021 5.881 -7.342 1.00 94.69 81 MET A C 1
ATOM 640 O O . MET A 1 81 ? 6.198 5.549 -7.464 1.00 94.69 81 MET A O 1
ATOM 644 N N . ILE A 1 82 ? 4.349 5.725 -6.197 1.00 93.94 82 ILE A N 1
ATOM 645 C CA . ILE A 1 82 ? 4.966 5.150 -4.991 1.00 93.94 82 ILE A CA 1
ATOM 646 C C . ILE A 1 82 ? 5.421 3.717 -5.259 1.00 93.94 82 ILE A C 1
ATOM 648 O O . ILE A 1 82 ? 6.529 3.345 -4.888 1.00 93.94 82 ILE A O 1
ATOM 652 N N . PHE A 1 83 ? 4.598 2.911 -5.928 1.00 92.25 83 PHE A N 1
ATOM 653 C CA . PHE A 1 83 ? 4.953 1.532 -6.245 1.00 92.25 83 PHE A CA 1
ATOM 654 C C . PHE A 1 83 ? 6.199 1.448 -7.137 1.00 92.25 83 PHE A C 1
ATOM 656 O O . PHE A 1 83 ? 7.106 0.665 -6.856 1.00 92.25 83 PHE A O 1
ATOM 663 N N . HIS A 1 84 ? 6.289 2.291 -8.169 1.00 92.25 84 HIS A N 1
ATOM 664 C CA . HIS A 1 84 ? 7.491 2.387 -8.996 1.00 92.25 84 HIS A CA 1
ATOM 665 C C . HIS A 1 84 ? 8.710 2.852 -8.198 1.00 92.25 84 HIS A C 1
ATOM 667 O O . HIS A 1 84 ? 9.788 2.286 -8.364 1.00 92.25 84 HIS A O 1
ATOM 673 N N . GLU A 1 85 ? 8.548 3.826 -7.304 1.00 93.25 85 GLU A N 1
ATOM 674 C CA . GLU A 1 85 ? 9.644 4.312 -6.464 1.00 93.25 85 GLU A CA 1
ATOM 675 C C . GLU A 1 85 ? 10.134 3.238 -5.483 1.00 93.25 85 GLU A C 1
ATOM 677 O O . GLU A 1 85 ? 11.338 3.057 -5.306 1.00 93.25 85 GLU A O 1
ATOM 682 N N . VAL A 1 86 ? 9.222 2.452 -4.905 1.00 93.94 86 VAL A N 1
ATOM 683 C CA . VAL A 1 86 ? 9.573 1.311 -4.051 1.00 93.94 86 VAL A CA 1
ATOM 684 C C . VAL A 1 86 ? 10.323 0.249 -4.846 1.00 93.94 86 VAL A C 1
ATOM 686 O O . VAL A 1 86 ? 11.344 -0.231 -4.369 1.00 93.94 86 VAL A O 1
ATOM 689 N N . LEU A 1 87 ? 9.881 -0.095 -6.059 1.00 89.94 87 LEU A N 1
ATOM 690 C CA . LEU A 1 87 ? 10.597 -1.053 -6.910 1.00 89.94 87 LEU A CA 1
ATOM 691 C C . LEU A 1 87 ? 11.970 -0.536 -7.353 1.00 89.94 87 LEU A C 1
ATOM 693 O O . LEU A 1 87 ? 12.891 -1.331 -7.521 1.00 89.94 87 LEU A O 1
ATOM 697 N N . ARG A 1 88 ? 12.121 0.782 -7.510 1.00 87.88 88 ARG A N 1
ATOM 698 C CA . ARG A 1 88 ? 13.403 1.425 -7.811 1.00 87.88 88 ARG A CA 1
ATOM 699 C C . ARG A 1 88 ? 14.365 1.365 -6.621 1.00 87.88 88 ARG A C 1
ATOM 701 O O . ARG A 1 88 ? 15.554 1.131 -6.815 1.00 87.88 88 ARG A O 1
ATOM 708 N N . LEU A 1 89 ? 13.867 1.588 -5.401 1.00 89.75 89 LEU A N 1
ATOM 709 C CA . LEU A 1 89 ? 14.670 1.561 -4.169 1.00 89.75 89 LEU A CA 1
ATOM 710 C C . LEU A 1 89 ? 14.954 0.136 -3.672 1.00 89.75 89 LEU A C 1
ATOM 712 O O . LEU A 1 89 ? 16.034 -0.132 -3.149 1.00 89.75 89 LEU A O 1
ATOM 716 N N . TYR A 1 90 ? 13.998 -0.772 -3.851 1.00 89.69 90 TYR A N 1
ATOM 717 C CA . TYR A 1 90 ? 14.033 -2.157 -3.386 1.00 89.69 90 TYR A CA 1
ATOM 718 C C . TYR A 1 90 ? 13.683 -3.117 -4.532 1.00 89.69 90 TYR A C 1
ATOM 720 O O . TYR A 1 90 ? 12.632 -3.768 -4.503 1.00 89.69 90 TYR A O 1
ATOM 728 N N . PRO A 1 91 ? 14.543 -3.221 -5.562 1.00 86.19 91 PRO A N 1
ATOM 729 C CA . PRO A 1 91 ? 14.280 -4.095 -6.693 1.00 86.19 91 PRO A CA 1
ATOM 730 C C . PRO A 1 91 ? 14.304 -5.569 -6.244 1.00 86.19 91 PRO A C 1
ATOM 732 O O . PRO A 1 91 ? 15.302 -6.014 -5.670 1.00 86.19 91 PRO A O 1
ATOM 735 N N . PRO A 1 92 ? 13.250 -6.367 -6.521 1.00 86.44 92 PRO A N 1
ATOM 736 C CA . PRO A 1 92 ? 13.207 -7.786 -6.141 1.00 86.44 92 PRO A CA 1
ATOM 737 C C . PRO A 1 92 ? 14.299 -8.626 -6.810 1.00 86.44 92 PRO A C 1
ATOM 739 O O . PRO A 1 92 ? 14.739 -9.642 -6.278 1.00 86.44 92 PRO A O 1
ATOM 742 N N . VAL A 1 93 ? 14.730 -8.197 -7.996 1.00 87.12 93 VAL A N 1
ATOM 743 C CA . VAL A 1 93 ? 15.854 -8.763 -8.734 1.00 87.12 93 VAL A CA 1
ATOM 744 C C . VAL A 1 93 ? 16.892 -7.663 -8.826 1.00 87.12 93 VAL A C 1
ATOM 746 O O . VAL A 1 93 ? 16.608 -6.625 -9.397 1.00 87.12 93 VAL A O 1
ATOM 749 N N . THR A 1 94 ? 18.081 -7.856 -8.267 1.00 83.31 94 THR A N 1
ATOM 750 C CA . THR A 1 94 ? 19.163 -6.855 -8.321 1.00 83.31 94 THR A CA 1
ATOM 751 C C . THR A 1 94 ? 20.036 -7.004 -9.561 1.00 83.31 94 THR A C 1
ATOM 753 O O . THR A 1 94 ? 20.789 -6.097 -9.911 1.00 83.31 94 THR A O 1
ATOM 756 N N . VAL A 1 95 ? 19.950 -8.159 -10.226 1.00 89.31 95 VAL A N 1
ATOM 757 C CA . VAL A 1 95 ? 20.854 -8.561 -11.294 1.00 89.31 95 VAL A CA 1
ATOM 758 C C . VAL A 1 95 ? 20.153 -9.496 -12.284 1.00 89.31 95 VAL A C 1
ATOM 760 O O . VAL A 1 95 ? 19.591 -10.520 -11.904 1.00 89.31 95 VAL A O 1
ATOM 763 N N . LEU A 1 96 ? 20.245 -9.167 -13.570 1.00 87.75 96 LEU A N 1
ATOM 764 C CA . LEU A 1 96 ? 19.819 -9.983 -14.699 1.00 87.75 96 LEU A CA 1
ATOM 765 C C . LEU A 1 96 ? 21.046 -10.536 -15.426 1.00 87.75 96 LEU A C 1
ATOM 767 O O . LEU A 1 96 ? 21.833 -9.787 -16.003 1.00 87.75 96 LEU A O 1
ATOM 771 N N . THR A 1 97 ? 21.185 -11.858 -15.451 1.00 88.25 97 THR A N 1
ATOM 772 C CA . THR A 1 97 ? 22.227 -12.526 -16.238 1.00 88.25 97 THR A CA 1
ATOM 773 C C . THR A 1 97 ? 21.747 -12.708 -17.675 1.00 88.25 97 THR A C 1
ATOM 775 O O . THR A 1 97 ? 20.714 -13.334 -17.917 1.00 88.25 97 THR A O 1
ATOM 778 N N . ARG A 1 98 ? 22.490 -12.175 -18.649 1.00 88.38 98 ARG A N 1
ATOM 779 C CA . ARG A 1 98 ? 22.209 -12.336 -20.085 1.00 88.38 98 ARG A CA 1
ATOM 780 C C . ARG A 1 98 ? 23.384 -12.993 -20.791 1.00 88.38 98 ARG A C 1
ATOM 782 O O . ARG A 1 98 ? 24.525 -12.639 -20.539 1.00 88.38 98 ARG A O 1
ATOM 789 N N . MET A 1 99 ? 23.117 -13.910 -21.716 1.00 91.75 99 MET A N 1
ATOM 790 C CA . MET A 1 99 ? 24.151 -14.473 -22.587 1.00 91.75 99 MET A CA 1
ATOM 791 C C . MET A 1 99 ? 24.220 -13.694 -23.900 1.00 91.75 99 MET A C 1
ATOM 793 O O . MET A 1 99 ? 23.194 -13.436 -24.533 1.00 91.75 99 MET A O 1
ATOM 797 N N . VAL A 1 100 ? 25.432 -13.345 -24.318 1.00 89.88 100 VAL A N 1
ATOM 798 C CA . VAL A 1 100 ? 25.691 -12.697 -25.603 1.00 89.88 100 VAL A CA 1
ATOM 799 C C . VAL A 1 100 ? 25.586 -13.753 -26.703 1.00 89.88 100 VAL A C 1
ATOM 801 O O . VAL A 1 100 ? 26.404 -14.664 -26.774 1.00 89.88 100 VAL A O 1
ATOM 804 N N . SER A 1 101 ? 24.556 -13.670 -27.546 1.00 89.75 101 SER A N 1
ATOM 805 C CA . SER A 1 101 ? 24.297 -14.674 -28.592 1.00 89.75 101 SER A CA 1
ATOM 806 C C . SER A 1 101 ? 25.189 -14.522 -29.825 1.00 89.75 101 SER A C 1
ATOM 808 O O . SER A 1 101 ? 25.431 -15.495 -30.533 1.00 89.75 101 SER A O 1
ATOM 810 N N . LYS A 1 102 ? 25.675 -13.308 -30.082 1.00 92.31 102 LYS A N 1
ATOM 811 C CA . LYS A 1 102 ? 26.574 -12.963 -31.186 1.00 92.31 102 LYS A CA 1
ATOM 812 C C . LYS A 1 102 ? 27.471 -11.803 -30.779 1.00 92.31 102 LYS A C 1
ATOM 814 O O . LYS A 1 102 ? 27.050 -10.970 -29.976 1.00 92.31 102 LYS A O 1
ATOM 819 N N . ASP A 1 103 ? 28.649 -11.727 -31.381 1.00 93.31 103 ASP A N 1
ATOM 820 C CA . ASP A 1 103 ? 29.592 -10.626 -31.201 1.00 93.31 103 ASP A CA 1
ATOM 821 C C . ASP A 1 103 ? 28.876 -9.279 -31.385 1.00 93.31 103 ASP A C 1
ATOM 823 O O . ASP A 1 103 ? 28.250 -9.024 -32.418 1.00 93.31 103 ASP A O 1
ATOM 827 N N . THR A 1 104 ? 28.882 -8.457 -30.334 1.00 91.69 104 THR A N 1
ATOM 828 C CA . THR A 1 104 ? 28.095 -7.220 -30.259 1.00 91.69 104 THR A CA 1
ATOM 829 C C . THR A 1 104 ? 28.897 -6.123 -29.569 1.00 91.69 104 THR A C 1
ATOM 831 O O . THR A 1 104 ? 29.532 -6.347 -28.540 1.00 91.69 104 THR A O 1
ATOM 834 N N . GLN A 1 105 ? 28.829 -4.911 -30.116 1.00 92.44 105 GLN A N 1
ATOM 835 C CA . GLN A 1 105 ? 29.379 -3.707 -29.502 1.00 92.44 105 GLN A CA 1
ATOM 836 C C . GLN A 1 105 ? 28.254 -2.913 -28.824 1.00 92.44 105 GLN A C 1
ATOM 838 O O . GLN A 1 105 ? 27.213 -2.673 -29.438 1.00 92.44 105 GLN A O 1
ATOM 843 N N . VAL A 1 106 ? 28.448 -2.519 -27.563 1.00 88.62 106 VAL A N 1
ATOM 844 C CA . VAL A 1 106 ? 27.507 -1.693 -26.790 1.00 88.62 106 VAL A CA 1
ATOM 845 C C . VAL A 1 106 ? 28.262 -0.474 -26.269 1.00 88.62 106 VAL A C 1
ATOM 847 O O . VAL A 1 106 ? 29.108 -0.594 -25.383 1.00 88.62 106 VAL A O 1
ATOM 850 N N . GLY A 1 107 ? 27.979 0.698 -26.842 1.00 87.56 107 GLY A N 1
ATOM 851 C CA . GLY A 1 107 ? 28.794 1.894 -26.613 1.00 87.56 107 GLY A CA 1
ATOM 852 C C . GLY A 1 107 ? 30.252 1.642 -27.009 1.00 87.56 107 GLY A C 1
ATOM 853 O O . GLY A 1 107 ? 30.523 1.108 -28.085 1.00 87.56 107 GLY A O 1
ATOM 854 N N . ASP A 1 108 ? 31.177 1.956 -26.107 1.00 92.25 108 ASP A N 1
ATOM 855 C CA . ASP A 1 108 ? 32.618 1.775 -26.326 1.00 92.25 108 ASP A CA 1
ATOM 856 C C . ASP A 1 108 ? 33.135 0.380 -25.921 1.00 92.25 108 ASP A C 1
ATOM 858 O O . ASP A 1 108 ? 34.334 0.113 -25.991 1.00 92.25 108 ASP A O 1
ATOM 862 N N . MET A 1 109 ? 32.251 -0.533 -25.498 1.00 89.12 109 MET A N 1
ATOM 863 C CA . MET A 1 109 ? 32.619 -1.882 -25.055 1.00 89.12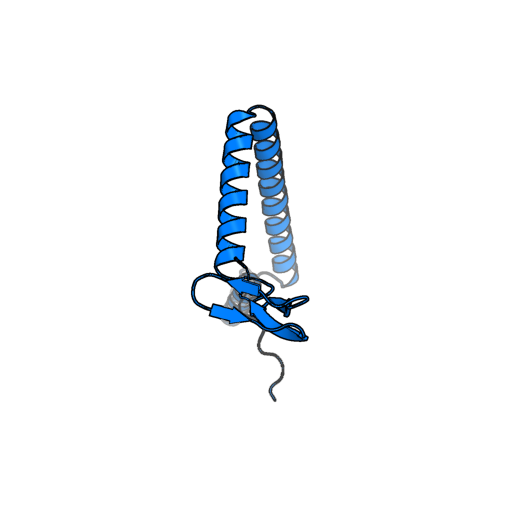 109 MET A CA 1
ATOM 864 C C . MET A 1 109 ? 32.254 -2.957 -26.085 1.00 89.12 109 MET A C 1
ATOM 866 O O . MET A 1 109 ? 31.158 -2.961 -26.650 1.00 89.12 109 MET A O 1
ATOM 870 N N . TYR A 1 110 ? 33.169 -3.910 -26.292 1.00 92.00 110 TYR A N 1
ATOM 871 C CA . TYR A 1 110 ? 32.989 -5.071 -27.168 1.00 92.00 110 TYR A CA 1
ATOM 872 C C . TYR A 1 110 ? 32.708 -6.343 -26.364 1.00 92.00 110 TYR A C 1
ATOM 874 O O . TYR A 1 110 ? 33.446 -6.661 -25.430 1.00 92.00 110 TYR A O 1
ATOM 882 N N . PHE A 1 111 ? 31.685 -7.100 -26.767 1.00 91.94 111 PHE A N 1
ATOM 883 C CA . PHE A 1 111 ? 31.292 -8.356 -26.133 1.00 91.94 111 PHE A CA 1
ATOM 884 C C . PHE A 1 111 ? 31.274 -9.512 -27.152 1.00 91.94 111 PHE A C 1
ATOM 886 O O . PHE A 1 111 ? 30.471 -9.472 -28.088 1.00 91.94 111 PHE A O 1
ATOM 893 N N . PRO A 1 112 ? 32.109 -10.555 -26.981 1.00 92.25 112 PRO A N 1
ATOM 894 C CA . PRO A 1 112 ? 32.091 -11.733 -27.846 1.00 92.25 112 PRO A CA 1
ATOM 895 C C . PRO A 1 112 ? 30.935 -12.690 -27.509 1.00 92.25 112 PRO A C 1
ATOM 897 O O . PRO A 1 112 ? 30.439 -12.735 -26.378 1.00 92.25 112 PRO A O 1
ATOM 900 N N . ALA A 1 113 ? 30.521 -13.483 -28.496 1.00 93.50 113 ALA A N 1
ATOM 901 C CA . ALA A 1 113 ? 29.492 -14.505 -28.354 1.00 93.50 113 ALA A CA 1
ATOM 902 C C . ALA A 1 113 ? 29.853 -15.544 -27.276 1.00 93.50 113 ALA A C 1
ATOM 904 O O . ALA A 1 113 ? 31.005 -15.942 -27.118 1.00 93.50 113 ALA A O 1
ATOM 905 N N . GLY A 1 114 ? 28.844 -16.008 -26.539 1.00 90.62 114 GLY A N 1
ATOM 906 C CA . GLY A 1 114 ? 28.970 -17.024 -25.492 1.00 90.62 114 GLY A CA 1
ATOM 907 C C . GLY A 1 114 ? 29.301 -16.485 -24.097 1.00 90.62 114 GLY A C 1
ATOM 908 O O . GLY A 1 114 ? 29.231 -17.243 -23.130 1.00 90.62 114 GLY A O 1
ATOM 909 N N . VAL A 1 115 ? 29.605 -15.191 -23.948 1.00 91.81 115 VAL A N 1
ATOM 910 C CA . VAL A 1 115 ? 29.872 -14.582 -22.634 1.00 91.81 115 VAL A CA 1
ATOM 911 C C . VAL A 1 115 ? 28.568 -14.292 -21.887 1.00 91.81 115 VAL A C 1
ATOM 913 O O . VAL A 1 115 ? 27.598 -13.798 -22.465 1.00 91.81 115 VAL A O 1
ATOM 916 N N . GLN A 1 116 ? 28.545 -14.585 -20.583 1.00 90.00 116 GLN A N 1
ATOM 917 C CA . GLN A 1 116 ? 27.477 -14.154 -19.679 1.00 90.00 116 GLN A CA 1
ATOM 918 C C . GLN A 1 116 ? 27.784 -12.751 -19.152 1.00 90.00 116 GLN A C 1
ATOM 920 O O . GLN A 1 116 ? 28.808 -12.525 -18.514 1.00 90.00 116 GLN A O 1
ATOM 925 N N . SER A 1 117 ? 26.886 -11.814 -19.431 1.00 85.94 117 SER A N 1
ATOM 926 C CA . SER A 1 117 ? 26.910 -10.446 -18.937 1.00 85.94 117 SER A CA 1
ATOM 927 C C . SER A 1 117 ? 25.950 -10.289 -17.764 1.00 85.94 117 SER A C 1
ATOM 929 O O . SER A 1 117 ? 24.860 -10.868 -17.743 1.00 85.94 117 SER A O 1
ATOM 931 N N . LEU A 1 118 ? 26.377 -9.495 -16.789 1.00 87.25 118 LEU A N 1
ATOM 932 C CA . LEU A 1 118 ? 25.634 -9.182 -15.583 1.00 87.25 118 LEU A CA 1
ATOM 933 C C . LEU A 1 118 ? 25.051 -7.776 -15.716 1.00 87.25 118 LEU A C 1
ATOM 935 O O . LEU A 1 118 ? 25.794 -6.796 -15.719 1.00 87.25 118 LEU A O 1
ATOM 939 N N . CYS A 1 119 ? 23.734 -7.666 -15.846 1.00 83.62 119 CYS A N 1
ATOM 940 C CA . CYS A 1 119 ? 23.063 -6.387 -16.047 1.00 83.62 119 CYS A CA 1
ATOM 941 C C . CYS A 1 119 ? 22.195 -6.053 -14.829 1.00 83.62 119 CYS A C 1
ATOM 943 O O . CYS A 1 119 ? 21.284 -6.822 -14.527 1.00 83.62 119 CYS A O 1
ATOM 945 N N . PRO A 1 120 ? 22.404 -4.922 -14.141 1.00 79.25 120 PRO A N 1
ATOM 946 C CA . PRO A 1 120 ? 21.412 -4.411 -13.200 1.00 79.25 120 PRO A CA 1
ATOM 947 C C . PRO A 1 120 ? 20.078 -4.170 -13.934 1.00 79.25 120 PRO A C 1
ATOM 949 O O . PRO A 1 120 ? 20.102 -3.744 -15.094 1.00 79.25 120 PRO A O 1
ATOM 952 N N . PRO A 1 121 ? 18.918 -4.456 -13.321 1.00 73.44 121 PRO A N 1
ATOM 953 C CA . PRO A 1 121 ? 17.639 -4.050 -13.880 1.00 73.44 121 PRO A CA 1
ATOM 954 C C . PRO A 1 121 ? 17.540 -2.522 -13.887 1.00 73.44 121 PRO A C 1
ATOM 956 O O . PRO A 1 121 ? 17.983 -1.859 -12.951 1.00 73.44 121 PRO A O 1
ATOM 959 N N . SER A 1 122 ? 17.003 -2.000 -14.987 1.00 63.69 122 SER A N 1
ATOM 960 C CA . SER A 1 122 ? 16.722 -0.582 -15.237 1.00 63.69 122 SER A CA 1
ATOM 961 C C . SER A 1 122 ? 15.541 -0.068 -14.431 1.00 63.69 122 SER A C 1
ATOM 963 O O . SER A 1 122 ? 14.533 -0.813 -14.403 1.00 63.69 122 SER A O 1
#

Radius of gyration: 29.26 Å; chains: 1; bounding box: 51×32×82 Å

Foldseek 3Di:
DDDDDDQADDPLSVVVVVLVVVCVVCPDDPPDHDDPVRSVVVVVVVVVVVCVVVVVVVVVVVVVCVVPVVVVVVVVVVVVVVVVVCCVVPPPDQWDWDFACAFDDDPPDTDHHGDIDIDGDD

InterPro domains:
  IPR001128 Cytochrome P450 [PF00067] (8-116)
  IPR001128 Cytochrome P450 [PR00385] (49-66)
  IPR001128 Cytochrome P450 [PR00385] (81-92)
  IPR036396 Cytochrome P450 superfamily [G3DSA:1.10.630.10] (1-122)
  IPR036396 Cytochrome P450 superfamily [SSF48264] (7-116)
  IPR050665 Plant Cytochrome P450 Monooxygenases [PTHR24282] (4-120)

=== Feature glossary ===
Annotated list of the representations used here:

Nearest PDB structures. The Foldseek neighbor list gives the closest experimentally determined structures in the PDB, ranked by structural alignment. TM-score near 1 means near-identical fold; near 0.3 means only rough topology match. This is how one finds what a novel AlphaFold prediction most resembles in the solved-structure universe.

Foldseek 3Di. Foldseek's 3Di representation compresses backbone geometry into a per-residue letter drawn from a learned twenty-state alphabet. It captures the tertiary interaction pattern around each residue — which residues are packed against it in space, regardless of where they are in sequence.

Radius of gyration, Cα contacts, bounding box. Radius of gyration (Rg) is the root-mean-square distance of Cα atoms from their centroid — a single number for overall size and compactness. A globular domain of N residues has Rg ≈ 2.2·N^0.38 Å; an extended or disordered chain has a much larger Rg. The Cα contact count is the number of residue pairs whose Cα atoms are within 8 Å and are more than four positions apart in sequence — a standard proxy for tertiary packing density. The bounding box is the smallest axis-aligned box enclosing all Cα atoms.

InterPro / GO / CATH / organism. The annotation block draws on four external resources. InterPro: which protein families and domains the sequence belongs to. GO: standardized terms for what the protein does, what process it participates in, and where in the cell it acts. CATH: which structural fold it has in the CATH hierarchy. Organism: the species of origin.

mmCIF coordinates. The mmCIF block holds the 3D Cartesian coordinates of each backbone atom (N, Cα, C, O) in ångströms. mmCIF is the PDB's canonical archive format — a tagged-loop text representation of the atomic model.

pLDDT. pLDDT is the predicted lDDT-Cα score: AlphaFold's confidence that the local environment of each residue (all inter-atomic distances within 15 Å) is correctly placed. It is a per-residue number between 0 and 100, with higher meaning more reliable.

Backbone torsions (φ/ψ). φ (phi) and ψ (psi) are the two rotatable backbone dihedrals per residue: φ is the C(i-1)–N–Cα–C torsion, ψ is the N–Cα–C–N(i+1) torsion, both in degrees on (−180°, 180°]. α-helical residues cluster near (−60°, −45°); β-strand residues near (−120°, +130°). A Ramachandran plot is simply a scatter of (φ, ψ) for every residue.

B-factor. For experimental (PDB) structures, the B-factor (temperature factor) quantifies the positional spread of each atom in the crystal — a combination of thermal vibration and static disorder — in units of Å². High B-factors mark flexible loops or poorly resolved regions; low B-factors mark the rigid, well-ordered core.

Secondary structure (3-state, P-SEA). SS3 is a coarse helix/strand/coil call (letters a/b/c) made by the P-SEA algorithm from inter-Cα distances and dihedrals. It is less detailed than DSSP but needs only Cα positions.

Predicted aligned error. Predicted aligned error is AlphaFold's pairwise confidence. Unlike pLDDT (per-residue), PAE is per-residue-pair and captures whether two parts of the structure are correctly placed relative to each other. Units are ångströms of expected positional error.

Solvent-accessible surface area. Solvent-accessible surface area (SASA) is the area in Å² traced out by the centre of a 1.4 Å probe sphere (a water molecule) rolled over the protein's van der Waals surface (Shrake–Rupley / Lee–Richards construction). Buried residues have near-zero SASA; fully exposed residues can exceed 200 Å². The total SASA scales roughly with the number of surface residues.

Secondary structure (8-state, DSSP). The SS8 string is DSSP's per-residue secondary-structure call. α-helix (H) means an i→i+4 H-bond ladder; β-strand (E) means the residue participates in a β-sheet; 3₁₀ (G) and π (I) are tighter and wider helices; T/S are turns/bends; '-' is loop.

Rendered structure images. Structure images are PyMOL renders from six orthogonal camera directions. Cartoon representation draws helices as coils and strands as arrows; sticks shows the backbone as bonds; surface shows the solvent-excluded envelope. Rainbow coloring maps sequence position to hue (blue→red, N→C); chain coloring assigns a distinct color per polypeptide.

Sequence. The amino-acid sequence is the protein's primary structure: the linear order of residues from the N-terminus to the C-terminus, written in one-letter code. Everything else here — the 3D coordinates, the secondary structure, the domain annotations — is ultimately a consequence of this string.

Contact-map, Ramachandran, and PAE plots. Three diagnostic plots accompany the record. The Cα contact map visualizes the tertiary structure as a 2D adjacency matrix (8 Å cutoff, sequence-local contacts suppressed). The Ramachandran plot shows the distribution of backbone (φ, ψ) torsions, with points in the α and β basins reflecting secondary structure content. The PAE plot shows AlphaFold's inter-residue confidence as a color matrix.